Protein AF-A0A1G8EHW3-F1 (afdb_monomer_lite)

Organism: NCBI:txid428992

Foldseek 3Di:
DDDDDDPDDPPPPDPVPPPPPPPPDVVNVVCPDPVNDDDDDQDCDDPRNDDDPPDDDPPPDDDDDD

InterPro domains:
  IPR005589 Alternative ribosome-rescue factor A [PF03889] (25-56)

pLDDT: mean 72.35, std 17.65, range [45.44, 96.19]

Radius of gyration: 35.34 Å; chains: 1; bounding box: 36×37×118 Å

Structure (mmCIF, N/CA/C/O backbone):
data_AF-A0A1G8EHW3-F1
#
_entry.id   AF-A0A1G8EHW3-F1
#
loop_
_atom_site.group_PDB
_atom_site.id
_atom_site.type_symbol
_atom_site.label_atom_id
_atom_site.label_alt_id
_atom_site.label_comp_id
_atom_site.label_asym_id
_atom_site.label_entity_id
_atom_site.label_seq_id
_atom_site.pdbx_PDB_ins_code
_atom_site.Cartn_x
_atom_site.Cartn_y
_atom_site.Cartn_z
_atom_site.occupancy
_atom_site.B_iso_or_equiv
_atom_site.auth_seq_id
_atom_site.auth_comp_id
_atom_site.auth_asym_id
_atom_site.auth_atom_id
_atom_site.pdbx_PDB_model_num
ATOM 1 N N . MET A 1 1 ? -2.871 -34.095 72.716 1.00 49.91 1 MET A N 1
ATOM 2 C CA . MET A 1 1 ? -2.255 -33.422 71.554 1.00 49.91 1 MET A CA 1
ATOM 3 C C . MET A 1 1 ? -3.288 -33.401 70.429 1.00 49.91 1 MET A C 1
ATOM 5 O O . MET A 1 1 ? -3.492 -34.437 69.815 1.00 49.91 1 MET A O 1
ATOM 9 N N . ARG A 1 2 ? -4.036 -32.304 70.244 1.00 48.94 2 ARG A N 1
ATOM 10 C CA . ARG A 1 2 ? -4.980 -32.148 69.117 1.00 48.94 2 ARG A CA 1
ATOM 11 C C . ARG A 1 2 ? -4.278 -31.335 68.028 1.00 48.94 2 ARG A C 1
ATOM 13 O O . ARG A 1 2 ? -3.737 -30.278 68.337 1.00 48.94 2 ARG A O 1
ATOM 20 N N . THR A 1 3 ? -4.254 -31.844 66.805 1.00 65.94 3 THR A N 1
ATOM 21 C CA . THR A 1 3 ? -3.811 -31.125 65.603 1.00 65.94 3 THR A CA 1
ATOM 22 C C . THR A 1 3 ? -4.733 -29.930 65.334 1.00 65.94 3 THR A C 1
ATOM 24 O O . THR A 1 3 ? -5.947 -30.077 65.486 1.00 65.94 3 THR A O 1
ATOM 27 N N . PRO A 1 4 ? -4.212 -28.748 64.952 1.00 66.75 4 PRO A N 1
ATOM 28 C CA . PRO A 1 4 ? -5.059 -27.672 64.465 1.00 66.75 4 PRO A CA 1
ATOM 29 C C . PRO A 1 4 ? -5.382 -27.913 62.984 1.00 66.75 4 PRO A C 1
ATOM 31 O O . PRO A 1 4 ? -4.487 -27.980 62.144 1.00 66.75 4 PRO A O 1
ATOM 34 N N . GLU A 1 5 ? -6.668 -28.049 62.676 1.00 61.53 5 GLU A N 1
ATOM 35 C CA . GLU A 1 5 ? -7.190 -28.005 61.310 1.00 61.53 5 GLU A CA 1
ATOM 36 C C . GLU A 1 5 ? -6.980 -26.588 60.753 1.00 61.53 5 GLU A C 1
ATOM 38 O O . GLU A 1 5 ? -7.507 -25.610 61.291 1.00 61.53 5 GLU A O 1
ATOM 43 N N . PHE A 1 6 ? -6.178 -26.462 59.696 1.00 62.78 6 PHE A N 1
ATOM 44 C CA . PHE A 1 6 ? -6.003 -25.204 58.974 1.00 62.78 6 PHE A CA 1
ATOM 45 C C . PHE A 1 6 ? -7.225 -24.972 58.073 1.00 62.78 6 PHE A C 1
ATOM 47 O O . PHE A 1 6 ? -7.531 -25.839 57.252 1.00 62.78 6 PHE A O 1
ATOM 54 N N . PRO A 1 7 ? -7.921 -23.822 58.158 1.00 60.00 7 PRO A N 1
ATOM 55 C CA . PRO A 1 7 ? -8.997 -23.524 57.225 1.00 60.00 7 PRO A CA 1
ATOM 56 C C . PRO A 1 7 ? -8.402 -23.365 55.823 1.00 60.00 7 PRO A C 1
ATOM 58 O O . PRO A 1 7 ? -7.563 -22.494 55.582 1.00 60.00 7 PRO A O 1
ATOM 61 N N . GLY A 1 8 ? -8.825 -24.241 54.908 1.00 56.88 8 GLY A N 1
ATOM 62 C CA . GLY A 1 8 ? -8.458 -24.192 53.500 1.00 56.88 8 GLY A CA 1
ATOM 63 C C . GLY A 1 8 ? -8.736 -22.805 52.931 1.00 56.88 8 GLY A C 1
ATOM 64 O O . GLY A 1 8 ? -9.859 -22.305 52.992 1.00 56.88 8 GLY A O 1
ATOM 65 N N . GLN A 1 9 ? -7.696 -22.167 52.397 1.00 60.03 9 GLN A N 1
ATOM 66 C CA . GLN A 1 9 ? -7.872 -20.948 51.624 1.00 60.03 9 GLN A CA 1
ATOM 67 C C . GLN A 1 9 ? -8.738 -21.274 50.403 1.00 60.03 9 GLN A C 1
ATOM 69 O O . GLN A 1 9 ? -8.477 -22.292 49.752 1.00 60.03 9 GLN A O 1
ATOM 74 N N . PRO A 1 10 ? -9.729 -20.439 50.040 1.00 53.78 10 PRO A N 1
ATOM 75 C CA . PRO A 1 10 ? -10.340 -20.567 48.734 1.00 53.78 10 PRO A CA 1
ATOM 76 C C . PRO A 1 10 ? -9.234 -20.321 47.710 1.00 53.78 10 PRO A C 1
ATOM 78 O O . PRO A 1 10 ? -8.686 -19.220 47.601 1.00 53.78 10 PRO A O 1
ATOM 81 N N . HIS A 1 11 ? -8.875 -21.380 46.985 1.00 50.41 11 HIS A N 1
ATOM 82 C CA . HIS A 1 11 ? -8.180 -21.260 45.717 1.00 50.41 11 HIS A CA 1
ATOM 83 C C . HIS A 1 11 ? -8.946 -20.209 44.923 1.00 50.41 11 HIS A C 1
ATOM 85 O O . HIS A 1 11 ? -10.148 -20.354 44.722 1.00 50.41 11 HIS A O 1
ATOM 91 N N . GLN A 1 12 ? -8.279 -19.114 44.563 1.00 55.34 12 GLN A N 1
ATOM 92 C CA . GLN A 1 12 ? -8.886 -18.039 43.796 1.00 55.34 12 GLN A CA 1
ATOM 93 C C . GLN A 1 12 ? -9.325 -18.629 42.454 1.00 55.34 12 GLN A C 1
ATOM 95 O O . GLN A 1 12 ? -8.530 -18.748 41.521 1.00 55.34 12 GLN A O 1
ATOM 100 N N . GLU A 1 13 ? -10.575 -19.077 42.387 1.00 47.62 13 GLU A N 1
ATOM 101 C CA . GLU A 1 13 ? -11.205 -19.580 41.184 1.00 47.62 13 GLU A CA 1
ATOM 102 C C . GLU A 1 13 ? -11.227 -18.432 40.176 1.00 47.62 13 GLU A C 1
ATOM 104 O O . GLU A 1 13 ? -12.044 -17.522 40.225 1.00 47.62 13 GLU A O 1
ATOM 109 N N . THR A 1 14 ? -10.247 -18.463 39.276 1.00 55.50 14 THR A N 1
ATOM 110 C CA . THR A 1 14 ? -10.324 -17.994 37.891 1.00 55.50 14 THR A CA 1
ATOM 111 C C . THR A 1 14 ? -11.123 -16.708 37.623 1.00 55.50 14 THR A C 1
ATOM 113 O O . THR A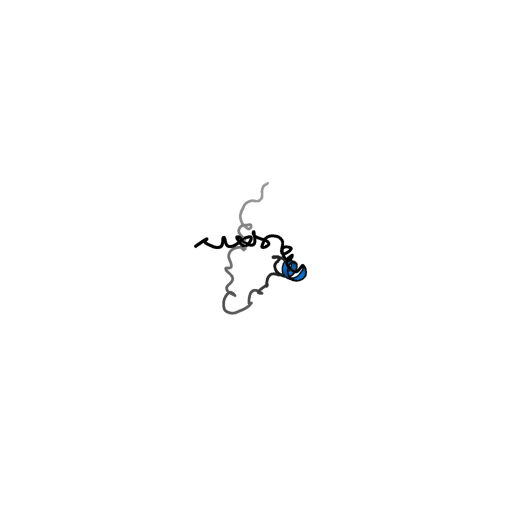 1 14 ? -11.843 -16.613 36.636 1.00 55.50 14 THR A O 1
ATOM 116 N N . LEU A 1 15 ? -10.869 -15.616 38.352 1.00 51.97 15 LEU A N 1
ATOM 117 C CA . LEU A 1 15 ? -11.221 -14.261 37.880 1.00 51.97 15 LEU A CA 1
ATOM 118 C C . LEU A 1 15 ? -10.268 -13.759 36.769 1.00 51.97 15 LEU A C 1
ATOM 120 O O . LEU A 1 15 ? -9.980 -12.570 36.635 1.00 51.97 15 LEU A O 1
ATOM 124 N N . ALA A 1 16 ? -9.791 -14.669 35.919 1.00 53.06 16 ALA A N 1
ATOM 125 C CA . ALA A 1 16 ? -9.042 -14.372 34.704 1.00 53.06 16 ALA A CA 1
ATOM 126 C C . ALA A 1 16 ? -9.952 -14.363 33.463 1.00 53.06 16 ALA A C 1
ATOM 128 O O . ALA A 1 16 ? -9.476 -14.586 32.355 1.00 53.06 16 ALA A O 1
ATOM 129 N N . MET A 1 17 ? -11.259 -14.118 33.612 1.00 55.84 17 MET A N 1
ATOM 130 C CA . MET A 1 17 ? -12.195 -14.264 32.494 1.00 55.84 17 MET A CA 1
ATOM 131 C C . MET A 1 17 ? -13.238 -13.151 32.393 1.00 55.84 17 MET A C 1
ATOM 133 O O . MET A 1 17 ? -14.413 -13.424 32.240 1.00 55.84 17 MET A O 1
ATOM 137 N N . ALA A 1 18 ? -12.814 -11.886 32.434 1.00 55.56 18 ALA A N 1
ATOM 138 C CA . ALA A 1 18 ? -13.532 -10.792 31.760 1.00 55.56 18 ALA A CA 1
ATOM 139 C C . ALA A 1 18 ? -12.709 -9.495 31.736 1.00 55.56 18 ALA A C 1
ATOM 141 O O . ALA A 1 18 ? -13.235 -8.402 31.946 1.00 55.56 18 ALA A O 1
ATOM 142 N N . LYS A 1 19 ? -11.404 -9.553 31.430 1.00 59.19 19 LYS A N 1
ATOM 143 C CA . LYS A 1 19 ? -10.789 -8.348 30.855 1.00 59.19 19 LYS A CA 1
ATOM 144 C C . LYS A 1 19 ? -11.525 -8.126 29.544 1.00 59.19 19 LYS A C 1
ATOM 146 O O . LYS A 1 19 ? -11.362 -8.938 28.632 1.00 59.19 19 LYS A O 1
ATOM 151 N N . SER A 1 20 ? -12.388 -7.102 29.488 1.00 56.81 20 SER A N 1
ATOM 152 C CA . SER A 1 20 ? -13.094 -6.736 28.259 1.00 56.81 20 SER A CA 1
ATOM 153 C C . SER A 1 20 ? -12.069 -6.797 27.134 1.00 56.81 20 SER A C 1
ATOM 155 O O . SER A 1 20 ? -10.996 -6.193 27.238 1.00 56.81 20 SER A O 1
ATOM 157 N N . ARG A 1 21 ? -12.306 -7.667 26.142 1.00 63.47 21 ARG A N 1
ATOM 158 C CA . ARG A 1 21 ? -11.334 -7.885 25.068 1.00 63.47 21 ARG A CA 1
ATOM 159 C C . ARG A 1 21 ? -11.098 -6.508 24.473 1.00 63.47 21 ARG A C 1
ATOM 161 O O . ARG A 1 21 ? -12.032 -5.953 23.893 1.00 63.47 21 ARG A O 1
ATOM 168 N N . LYS A 1 22 ? -9.913 -5.922 24.713 1.00 67.31 22 LYS A N 1
ATOM 169 C CA . LYS A 1 22 ? -9.573 -4.575 24.247 1.00 67.31 22 LYS A CA 1
ATOM 170 C C . LYS A 1 22 ? -9.881 -4.573 22.762 1.00 67.31 22 LYS A C 1
ATOM 172 O O . LYS A 1 22 ? -9.198 -5.250 21.995 1.00 67.31 22 LYS A O 1
ATOM 177 N N . ARG A 1 23 ? -10.968 -3.896 22.380 1.00 68.38 23 ARG A N 1
ATOM 178 C CA . ARG A 1 23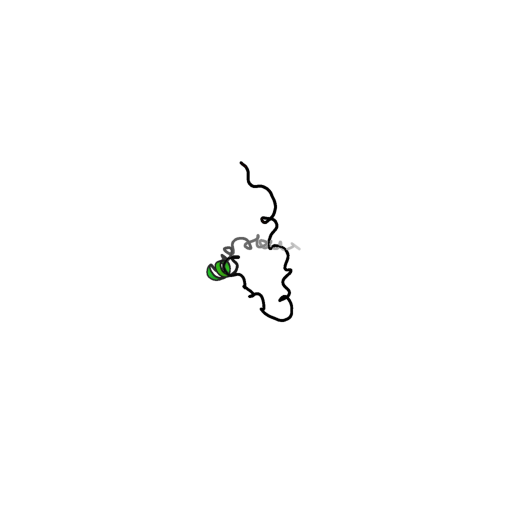 ? 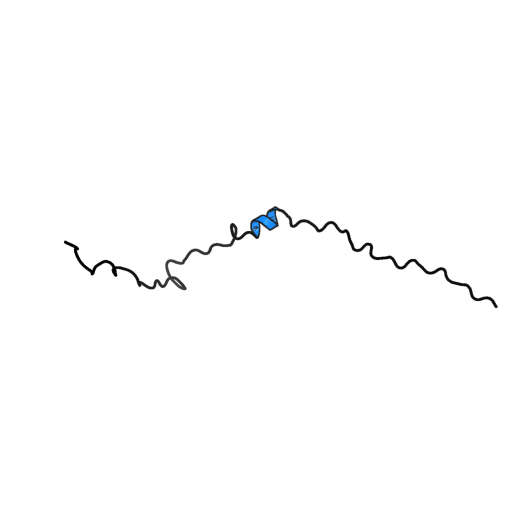-11.354 -3.819 20.977 1.00 68.38 23 ARG A CA 1
ATOM 179 C C . ARG A 1 23 ? -10.159 -3.203 20.255 1.00 68.38 23 ARG A C 1
ATOM 181 O O . ARG A 1 23 ? -9.635 -2.199 20.753 1.00 68.38 23 ARG A O 1
ATOM 188 N N . PRO A 1 24 ? -9.682 -3.808 19.155 1.00 73.19 24 PRO A N 1
ATOM 189 C CA . PRO A 1 24 ? -8.606 -3.224 18.377 1.00 73.19 24 PRO A CA 1
ATOM 190 C C . PRO A 1 24 ? -8.953 -1.763 18.110 1.00 73.19 24 PRO A C 1
ATOM 192 O O . PRO A 1 24 ? -10.093 -1.449 17.760 1.00 73.19 24 PRO A O 1
ATOM 195 N N . ASN A 1 25 ? -8.003 -0.862 18.361 1.00 84.56 25 ASN A N 1
ATOM 196 C CA . ASN A 1 25 ? -8.208 0.559 18.117 1.00 84.56 25 ASN A CA 1
ATOM 197 C C . ASN A 1 25 ? -8.738 0.724 16.681 1.00 84.56 25 ASN A C 1
ATOM 199 O O . ASN A 1 25 ? -8.115 0.220 15.746 1.00 84.56 25 ASN A O 1
ATOM 203 N N . LYS A 1 26 ? -9.885 1.398 16.515 1.00 87.69 26 LYS A N 1
ATOM 204 C CA . LYS A 1 26 ? -10.566 1.522 15.216 1.00 87.69 26 LYS A CA 1
ATOM 205 C C . LYS A 1 26 ? -9.633 2.063 14.130 1.00 87.69 26 LYS A C 1
ATOM 207 O O . LYS A 1 26 ? -9.644 1.538 13.026 1.00 87.69 26 LYS A O 1
ATOM 212 N N . ALA A 1 27 ? -8.764 3.022 14.455 1.00 90.94 27 ALA A N 1
ATOM 213 C CA . ALA A 1 27 ? -7.781 3.549 13.511 1.00 90.94 27 ALA A CA 1
ATOM 214 C C . ALA A 1 27 ? -6.757 2.483 13.093 1.00 90.94 27 ALA A C 1
ATOM 216 O O . ALA A 1 27 ? -6.485 2.321 11.908 1.00 90.94 27 ALA A O 1
ATOM 217 N N . LYS A 1 28 ? -6.248 1.685 14.042 1.00 89.88 28 LYS A N 1
ATOM 218 C CA . LYS A 1 28 ? -5.341 0.564 13.731 1.00 89.88 28 LYS A CA 1
ATOM 219 C C . LYS A 1 28 ? -6.031 -0.507 12.885 1.00 89.88 28 LYS A C 1
ATOM 221 O O . LYS A 1 28 ? -5.404 -1.085 12.007 1.00 89.88 28 LYS A O 1
ATOM 226 N N . SER A 1 29 ? -7.321 -0.743 13.130 1.00 90.25 29 SER A N 1
ATOM 227 C CA . SER A 1 29 ? -8.125 -1.658 12.320 1.00 90.25 29 SER A CA 1
ATOM 228 C C . SER A 1 29 ? -8.321 -1.150 10.893 1.00 90.25 29 SER A C 1
ATOM 230 O O . SER A 1 29 ? -8.319 -1.969 9.984 1.00 90.25 29 SER A O 1
ATOM 232 N N . LEU A 1 30 ? -8.482 0.163 10.692 1.00 90.38 30 LEU A N 1
ATOM 233 C CA . LEU A 1 30 ? -8.591 0.766 9.362 1.00 90.38 30 LEU A CA 1
ATOM 234 C C . LEU A 1 30 ? -7.264 0.674 8.606 1.00 90.38 30 LEU A C 1
ATOM 236 O O . LEU A 1 30 ? -7.243 0.176 7.490 1.00 90.38 30 LEU A O 1
ATOM 240 N N . VAL A 1 31 ? -6.146 1.057 9.231 1.00 91.25 31 VAL A N 1
ATOM 241 C CA . VAL A 1 31 ? -4.812 1.002 8.598 1.00 91.25 31 VAL A CA 1
ATOM 242 C C . VAL A 1 31 ? -4.421 -0.423 8.182 1.00 91.25 31 VAL A C 1
ATOM 244 O O . VAL A 1 31 ? -3.739 -0.603 7.181 1.00 91.25 31 VAL A O 1
ATOM 247 N N . ALA A 1 32 ? -4.880 -1.445 8.910 1.00 92.00 32 ALA A N 1
ATOM 248 C CA . ALA A 1 32 ? -4.639 -2.845 8.562 1.00 92.00 32 ALA A CA 1
ATOM 249 C C . ALA A 1 32 ? -5.483 -3.353 7.374 1.00 92.00 32 ALA A C 1
ATOM 251 O O . ALA A 1 32 ? -5.245 -4.461 6.889 1.00 92.00 32 ALA A O 1
ATOM 252 N N . GLN A 1 33 ? -6.477 -2.589 6.904 1.00 94.00 33 GLN A N 1
ATOM 253 C CA . GLN A 1 33 ? -7.268 -2.977 5.739 1.00 94.00 33 GLN A CA 1
ATOM 254 C C . GLN A 1 33 ? -6.410 -2.933 4.463 1.00 94.00 33 GLN A C 1
ATOM 256 O O . GLN A 1 33 ? -5.592 -2.024 4.305 1.00 94.00 33 GLN A O 1
ATOM 261 N N . PRO A 1 34 ? -6.664 -3.817 3.476 1.00 96.19 34 PRO A N 1
ATOM 262 C CA . PRO A 1 34 ? -5.971 -3.789 2.184 1.00 96.19 34 PRO A CA 1
ATOM 263 C C . PRO A 1 34 ? -6.067 -2.445 1.453 1.00 96.19 34 PRO A C 1
ATOM 265 O O . PRO A 1 34 ? -5.214 -2.131 0.625 1.00 96.19 34 PRO A O 1
ATOM 268 N N . LEU A 1 35 ? -7.094 -1.650 1.771 1.00 95.19 35 LEU A N 1
ATOM 269 C CA . LEU A 1 35 ? -7.299 -0.305 1.245 1.00 95.19 35 LEU A CA 1
ATOM 270 C C . LEU A 1 35 ? -6.083 0.606 1.480 1.00 95.19 35 LEU A C 1
ATOM 272 O O . LEU A 1 35 ? -5.692 1.338 0.571 1.00 95.19 35 LEU A O 1
ATOM 276 N N . PHE A 1 36 ? -5.459 0.509 2.657 1.00 95.38 36 PHE A N 1
ATOM 277 C CA . PHE A 1 36 ? -4.323 1.336 3.077 1.00 95.38 36 PHE A CA 1
ATOM 278 C C . PHE A 1 36 ? -2.978 0.603 2.985 1.00 95.38 36 PHE A C 1
ATOM 280 O O . PHE A 1 36 ? -2.003 0.997 3.626 1.00 95.38 36 PHE A O 1
ATOM 287 N N . ARG A 1 37 ? -2.892 -0.465 2.182 1.00 95.69 37 ARG A N 1
ATOM 288 C CA . ARG A 1 37 ? -1.615 -1.146 1.936 1.00 95.69 37 ARG A CA 1
ATOM 289 C C . ARG A 1 37 ? -0.613 -0.207 1.259 1.00 95.69 37 ARG A C 1
ATOM 291 O O . ARG A 1 37 ? -0.997 0.654 0.465 1.00 95.69 37 ARG A O 1
ATOM 298 N N . SER A 1 38 ? 0.676 -0.442 1.489 1.00 95.00 38 SER A N 1
ATOM 299 C CA . SER A 1 38 ? 1.725 0.253 0.747 1.00 95.00 38 SER A CA 1
ATOM 300 C C . SER A 1 38 ? 1.592 -0.011 -0.756 1.00 95.00 38 SER A C 1
ATOM 302 O O . SER A 1 38 ? 1.255 -1.114 -1.212 1.00 95.00 38 SER A O 1
ATOM 304 N N . ARG A 1 39 ? 1.832 1.036 -1.542 1.00 94.62 39 ARG A N 1
ATOM 305 C CA . ARG A 1 39 ? 1.856 0.982 -3.002 1.00 94.62 39 ARG A CA 1
ATOM 306 C C . ARG A 1 39 ? 3.262 1.344 -3.444 1.00 94.62 39 ARG A C 1
ATOM 308 O O . ARG A 1 39 ? 3.803 2.350 -3.003 1.00 94.62 39 ARG A O 1
ATOM 315 N N . GLN A 1 40 ? 3.842 0.488 -4.273 1.00 94.12 40 GLN A N 1
ATOM 316 C CA . GLN A 1 40 ? 5.130 0.723 -4.902 1.00 94.12 40 GLN A CA 1
ATOM 317 C C . GLN A 1 40 ? 4.870 0.992 -6.379 1.00 94.12 40 GLN A C 1
ATOM 319 O O . GLN A 1 40 ? 4.247 0.169 -7.052 1.00 94.12 40 GLN A O 1
ATOM 324 N N . GLU A 1 41 ? 5.297 2.154 -6.861 1.00 93.31 41 GLU A N 1
ATOM 325 C CA . GLU A 1 41 ? 5.228 2.481 -8.283 1.00 93.31 41 GLU A CA 1
ATOM 326 C C . GLU A 1 41 ? 6.218 1.622 -9.074 1.00 93.31 41 GLU A C 1
ATOM 328 O O . GLU A 1 41 ? 7.294 1.264 -8.584 1.00 93.31 41 GLU A O 1
ATOM 333 N N . THR A 1 42 ? 5.851 1.268 -10.305 1.00 90.44 42 THR A N 1
ATOM 334 C CA . THR A 1 42 ? 6.742 0.529 -11.201 1.00 90.44 42 THR A CA 1
ATOM 335 C C . THR A 1 42 ? 7.829 1.468 -11.724 1.00 90.44 42 THR A C 1
ATOM 337 O O . THR A 1 42 ? 7.493 2.485 -12.338 1.00 90.44 42 THR A O 1
ATOM 340 N N . PRO A 1 43 ? 9.121 1.153 -11.526 1.00 92.69 43 PRO A N 1
ATOM 341 C CA . PRO A 1 43 ? 10.201 2.027 -11.963 1.00 92.69 43 PRO A CA 1
ATOM 342 C C . PRO A 1 43 ? 10.280 2.078 -13.492 1.00 92.69 43 PRO A C 1
ATOM 344 O O . PRO A 1 43 ? 10.212 1.047 -14.160 1.00 92.69 43 PRO A O 1
ATOM 347 N N . LEU A 1 44 ? 10.497 3.273 -14.052 1.00 90.50 44 LEU A N 1
ATOM 348 C CA . LEU A 1 44 ? 10.645 3.456 -15.503 1.00 90.50 44 LEU A CA 1
ATOM 349 C C . LEU A 1 44 ? 11.978 2.905 -16.035 1.00 90.50 44 LEU A C 1
ATOM 351 O O . LEU A 1 44 ? 12.089 2.568 -17.210 1.00 90.50 44 LEU A O 1
ATOM 355 N N . LYS A 1 45 ? 12.999 2.813 -15.179 1.00 93.56 45 LYS A N 1
ATOM 356 C CA . LYS A 1 45 ? 14.337 2.325 -15.528 1.00 93.56 45 LYS A CA 1
ATOM 357 C C . LYS A 1 45 ? 14.959 1.586 -14.344 1.00 93.56 45 LYS A C 1
ATOM 359 O O . LYS A 1 45 ? 14.749 1.973 -13.198 1.00 93.56 45 LYS A O 1
ATOM 364 N N . GLY A 1 46 ? 15.757 0.557 -14.621 1.00 93.06 46 GLY A N 1
ATOM 365 C CA . GLY A 1 46 ? 16.498 -0.206 -13.614 1.00 93.06 46 GLY A CA 1
ATOM 366 C C . GLY A 1 46 ? 15.853 -1.555 -13.285 1.00 93.06 46 GLY A C 1
ATOM 367 O O . GLY A 1 46 ? 15.261 -2.213 -14.139 1.00 93.06 46 GLY A O 1
ATOM 368 N N . LYS A 1 47 ? 16.000 -2.022 -12.040 1.00 93.25 47 LYS A N 1
ATOM 369 C CA . LYS A 1 47 ? 15.476 -3.333 -11.630 1.00 93.25 47 LYS A CA 1
ATOM 370 C C . LYS A 1 47 ? 13.946 -3.335 -11.678 1.00 93.25 47 LYS A C 1
ATOM 372 O O . LYS A 1 47 ? 13.307 -2.507 -11.042 1.00 93.25 47 LYS A O 1
ATOM 377 N N . GLY A 1 48 ? 13.374 -4.299 -12.396 1.00 91.31 48 GLY A N 1
ATOM 378 C CA . GLY A 1 48 ? 11.921 -4.421 -12.544 1.00 91.31 48 GLY A CA 1
ATOM 379 C C . GLY A 1 48 ? 11.308 -3.472 -13.576 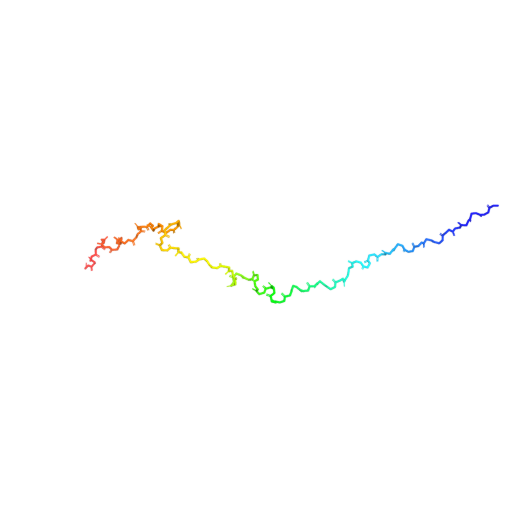1.00 91.31 48 GLY A C 1
ATOM 380 O O . GLY A 1 48 ? 10.091 -3.461 -13.704 1.00 91.31 48 GLY A O 1
ATOM 381 N N . SER A 1 49 ? 12.119 -2.719 -14.333 1.00 92.75 49 SER A N 1
ATOM 382 C CA . SER A 1 49 ? 11.627 -1.879 -15.435 1.00 92.75 49 SER A CA 1
ATOM 383 C C . SER A 1 49 ? 11.543 -2.613 -16.779 1.00 92.75 49 SER A C 1
ATOM 385 O O . SER A 1 49 ? 11.122 -2.021 -17.769 1.00 92.75 49 SER A O 1
ATOM 387 N N . TYR A 1 50 ? 12.002 -3.870 -16.859 1.00 90.44 50 TYR A N 1
ATOM 388 C CA . TYR A 1 50 ? 11.906 -4.652 -18.092 1.00 90.44 50 TYR A CA 1
ATOM 389 C C . TYR A 1 50 ? 10.439 -4.953 -18.400 1.00 90.44 50 TYR A C 1
ATOM 391 O O . TYR A 1 50 ? 9.745 -5.590 -17.606 1.00 90.44 50 TYR A O 1
ATOM 399 N N . ARG A 1 51 ? 9.988 -4.516 -19.574 1.00 86.94 51 ARG A N 1
ATOM 400 C CA . ARG A 1 51 ? 8.661 -4.810 -20.106 1.00 86.94 51 ARG A CA 1
ATOM 401 C C . ARG A 1 51 ? 8.797 -5.950 -21.102 1.00 86.94 51 ARG A C 1
ATOM 403 O O . ARG A 1 51 ? 9.585 -5.870 -22.041 1.00 86.94 51 ARG A O 1
ATOM 410 N N . ARG A 1 52 ? 8.040 -7.027 -20.889 1.00 86.81 52 ARG A N 1
ATOM 411 C CA . ARG A 1 52 ? 7.849 -8.029 -21.937 1.00 86.81 52 ARG A CA 1
ATOM 412 C C . ARG A 1 52 ? 6.869 -7.434 -22.936 1.00 86.81 52 ARG A C 1
ATOM 414 O O . ARG A 1 52 ? 5.676 -7.379 -22.657 1.00 86.81 52 ARG A O 1
ATOM 421 N N . GLU A 1 53 ? 7.373 -6.984 -24.075 1.00 74.75 53 GLU A N 1
ATOM 422 C CA . GLU A 1 53 ? 6.520 -6.639 -25.209 1.00 74.75 53 GLU A CA 1
ATOM 423 C C . GLU A 1 53 ? 5.973 -7.948 -25.800 1.00 74.75 53 GLU A C 1
ATOM 425 O O . GLU A 1 53 ? 6.599 -8.588 -26.638 1.00 74.75 53 GLU A O 1
ATOM 430 N N . ALA A 1 54 ? 4.833 -8.403 -25.282 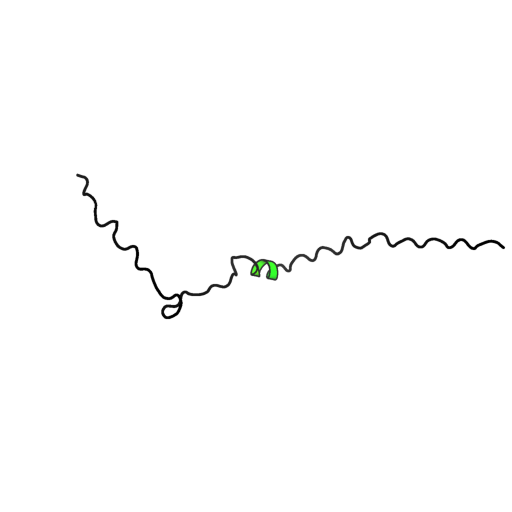1.00 66.00 54 ALA A N 1
ATOM 431 C CA . ALA A 1 54 ? 4.103 -9.562 -25.784 1.00 66.00 54 ALA A CA 1
ATOM 432 C C . ALA A 1 54 ? 2.596 -9.290 -25.705 1.00 66.00 54 ALA A C 1
ATOM 434 O O . ALA A 1 54 ? 1.907 -9.813 -24.835 1.00 66.00 54 ALA A O 1
ATOM 435 N N . SER A 1 55 ? 2.124 -8.398 -26.581 1.00 61.81 55 SER A N 1
ATOM 436 C CA . SER A 1 55 ? 0.769 -8.366 -27.158 1.00 61.81 55 SER A CA 1
ATOM 437 C C . SER A 1 55 ? 0.570 -7.033 -27.886 1.00 61.81 55 SER A C 1
ATOM 439 O O . SER A 1 55 ? -0.051 -6.118 -27.356 1.00 61.81 55 SER A O 1
ATOM 441 N N . HIS A 1 56 ? 1.073 -6.919 -29.112 1.00 58.78 56 HIS A N 1
ATOM 442 C CA . HIS A 1 56 ? 0.462 -6.024 -30.092 1.00 58.78 56 HIS A CA 1
ATOM 443 C C . HIS A 1 56 ? 0.268 -6.832 -31.380 1.00 58.78 56 HIS A C 1
ATOM 445 O O . HIS A 1 56 ? 1.247 -7.256 -31.989 1.00 58.78 56 HIS A O 1
ATOM 451 N N . ASN A 1 57 ? -1.004 -7.031 -31.748 1.00 58.50 57 ASN A N 1
ATOM 452 C CA . ASN A 1 57 ? -1.509 -7.477 -33.058 1.00 58.50 57 ASN A CA 1
ATOM 453 C C . ASN A 1 57 ? -1.758 -8.982 -33.298 1.00 58.50 57 ASN A C 1
ATOM 455 O O . ASN A 1 57 ? -1.382 -9.491 -34.348 1.00 58.50 57 ASN A O 1
ATOM 459 N N . TRP A 1 58 ? -2.478 -9.693 -32.420 1.00 54.59 58 TRP A N 1
ATOM 460 C CA . TRP A 1 58 ? -3.161 -10.928 -32.867 1.00 54.59 58 TRP A CA 1
ATOM 461 C C . TRP A 1 58 ? -4.488 -10.643 -33.601 1.00 54.59 58 TRP A C 1
ATOM 463 O O . TRP A 1 58 ? -4.968 -11.493 -34.341 1.00 54.59 58 TRP A O 1
ATOM 473 N N . GLU A 1 59 ? -5.047 -9.433 -33.483 1.00 55.03 59 GLU A N 1
ATOM 474 C CA . GLU A 1 59 ? -6.289 -9.027 -34.171 1.00 55.03 59 GLU A CA 1
ATOM 475 C C . GLU A 1 59 ? -6.093 -8.569 -35.633 1.00 55.03 59 GLU A C 1
ATOM 477 O O . GLU A 1 59 ? -7.062 -8.266 -36.318 1.00 55.03 59 GLU A O 1
ATOM 482 N N . ALA A 1 60 ? -4.862 -8.538 -36.160 1.00 55.88 60 ALA A N 1
ATOM 483 C CA . ALA A 1 60 ? -4.586 -8.069 -37.527 1.00 55.88 60 ALA A CA 1
ATOM 484 C C . ALA A 1 60 ? -4.630 -9.175 -38.607 1.00 55.88 60 ALA A C 1
ATOM 486 O O . ALA A 1 60 ? -4.177 -8.966 -39.733 1.00 55.88 60 ALA A O 1
ATOM 487 N N . SER A 1 61 ? -5.137 -10.370 -38.299 1.00 60.66 61 SER A N 1
ATOM 488 C CA . SER A 1 61 ? -5.338 -11.427 -39.298 1.00 60.66 61 SER A CA 1
ATOM 489 C C . SER A 1 61 ? -6.450 -12.380 -38.882 1.00 60.66 61 SER A C 1
ATOM 491 O O . SER A 1 61 ? -6.193 -13.361 -38.192 1.00 60.66 61 SER A O 1
ATOM 493 N N . SER A 1 62 ? -7.680 -12.103 -39.327 1.00 56.69 62 SER A N 1
ATOM 494 C CA . SER A 1 62 ? -8.544 -13.075 -40.022 1.00 56.69 62 SER A CA 1
ATOM 495 C C . SER A 1 62 ? -9.908 -12.463 -40.376 1.00 56.69 62 SER A C 1
ATOM 497 O O . SER A 1 62 ? -10.749 -12.261 -39.511 1.00 56.69 62 SER A O 1
ATOM 499 N N . LEU A 1 63 ? -10.095 -12.287 -41.690 1.00 57.75 63 LEU A N 1
ATOM 500 C CA . LEU A 1 63 ? -11.339 -12.435 -42.458 1.00 57.75 63 LEU A CA 1
ATOM 501 C C . LEU A 1 63 ? -12.414 -11.335 -42.343 1.00 57.75 63 LEU A C 1
ATOM 503 O O . LEU A 1 63 ? -13.217 -11.285 -41.418 1.00 57.75 63 LEU A O 1
ATOM 507 N N . LEU A 1 64 ? -12.497 -10.533 -43.412 1.00 49.09 64 LEU A N 1
ATOM 508 C CA . LEU A 1 64 ? -13.744 -9.925 -43.873 1.00 49.09 64 LEU A CA 1
ATOM 509 C C . LEU A 1 64 ? -14.775 -11.046 -44.079 1.00 49.09 64 LEU A C 1
ATOM 511 O O . LEU A 1 64 ? -14.611 -11.872 -44.976 1.00 49.09 64 LEU A O 1
ATOM 515 N N . ALA A 1 65 ? -15.815 -11.082 -43.250 1.00 47.41 65 ALA A N 1
ATOM 516 C CA . ALA A 1 65 ? -17.042 -11.792 -43.581 1.00 47.41 65 ALA A CA 1
ATOM 517 C C . ALA A 1 65 ? -17.834 -10.925 -44.573 1.00 47.41 65 ALA A C 1
ATOM 519 O O . ALA A 1 65 ? -18.213 -9.800 -44.239 1.00 47.41 65 ALA A O 1
ATOM 520 N N . ALA A 1 66 ? -18.039 -11.443 -45.783 1.00 45.44 66 ALA A N 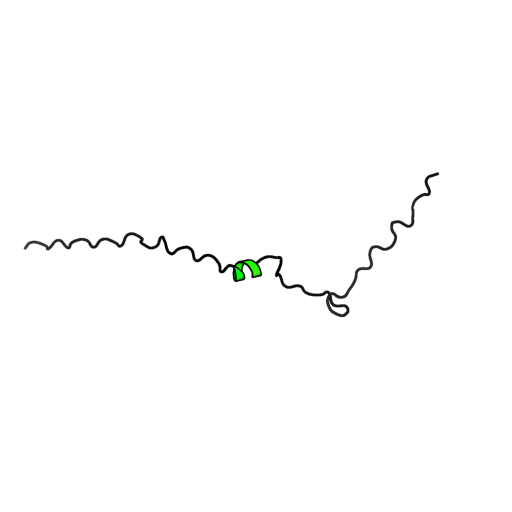1
ATOM 521 C CA . ALA A 1 66 ? -19.064 -11.005 -46.724 1.00 45.44 66 ALA A CA 1
ATOM 522 C C . ALA A 1 66 ? -19.999 -12.189 -46.974 1.00 45.44 66 ALA A C 1
ATOM 524 O O . ALA A 1 66 ? -19.466 -13.317 -47.105 1.00 45.44 66 ALA A O 1
#

Sequence (66 aa):
MRTPEFPGQPHQETLAMAKSRKRPNKAKSLVAQPLFRSRQETPLKGKGSYRREASHNWEASSLLAA

Secondary structure (DSSP, 8-state):
-PPPPPPPP-------S-S---PPPHHHHHHTSGGG----PPPSSSTT-------S-STTSS----